Protein AF-A0A432IB07-F1 (afdb_monomer_lite)

Radius of gyration: 29.35 Å; chains: 1; bounding box: 50×38×88 Å

Foldseek 3Di:
DVVVVVVVVVVVVVVVVVVVPDDDDDDDCAPRPPVRPDDPDDDDDDDDDDAPDPVCRVVVDLVPGPPDDDPDDDDQDDDDPDPVPDPPCCPDPPDDRPVD

Structure (mmCIF, N/CA/C/O backbone):
data_AF-A0A432IB07-F1
#
_entry.id   AF-A0A432IB07-F1
#
loop_
_atom_site.group_PDB
_atom_site.id
_atom_site.type_symbol
_atom_site.label_atom_id
_atom_site.label_alt_id
_atom_site.label_comp_id
_atom_site.label_asym_id
_atom_site.label_entity_id
_atom_site.label_seq_id
_atom_site.pdbx_PDB_ins_code
_atom_site.Cartn_x
_atom_site.Cartn_y
_atom_site.Cartn_z
_atom_site.occupancy
_atom_site.B_iso_or_equiv
_atom_site.auth_seq_id
_atom_site.auth_comp_id
_atom_site.auth_asym_id
_atom_site.auth_atom_id
_atom_site.pdbx_PDB_model_num
ATOM 1 N N . MET A 1 1 ? -27.103 -20.118 64.568 1.00 65.38 1 MET A N 1
ATOM 2 C CA . MET A 1 1 ? -26.444 -21.009 63.578 1.00 65.38 1 MET A CA 1
ATOM 3 C C . MET A 1 1 ? -27.029 -20.882 62.162 1.00 65.38 1 MET A C 1
ATOM 5 O O . MET A 1 1 ? -26.254 -20.733 61.232 1.00 65.38 1 MET A O 1
ATOM 9 N N . LYS A 1 2 ? -28.363 -20.884 61.974 1.00 67.81 2 LYS A N 1
ATOM 10 C CA . LYS A 1 2 ? -29.009 -20.785 60.643 1.00 67.81 2 LYS A CA 1
ATOM 11 C C . LYS A 1 2 ? -28.806 -19.442 59.913 1.00 67.81 2 LYS A C 1
ATOM 13 O O . LYS A 1 2 ? -28.594 -19.461 58.709 1.00 67.81 2 LYS A O 1
ATOM 18 N N . GLN A 1 3 ? -28.796 -18.314 60.630 1.00 70.31 3 GLN A N 1
ATOM 19 C CA . GLN A 1 3 ? -28.568 -16.983 60.038 1.00 70.31 3 GLN A CA 1
ATOM 20 C C . GLN A 1 3 ? -27.172 -16.862 59.405 1.00 70.31 3 GLN A C 1
ATOM 22 O O . GLN A 1 3 ? -27.045 -16.533 58.236 1.00 70.31 3 GLN A O 1
ATOM 27 N N . LEU A 1 4 ? -26.139 -17.296 60.133 1.00 70.75 4 LEU A N 1
ATOM 28 C CA . LEU A 1 4 ? -24.753 -17.332 59.652 1.00 70.75 4 LEU A CA 1
ATOM 29 C C . LEU A 1 4 ? -24.575 -18.199 58.388 1.00 70.75 4 LEU A C 1
ATOM 31 O O . LEU A 1 4 ? -23.726 -17.925 57.544 1.00 70.75 4 LEU A O 1
ATOM 35 N N . LEU A 1 5 ? -25.362 -19.272 58.261 1.00 74.94 5 LEU A N 1
ATOM 36 C CA . LEU A 1 5 ? -25.389 -20.129 57.072 1.00 74.94 5 LEU A CA 1
ATOM 37 C C . LEU A 1 5 ? -26.092 -19.453 55.885 1.00 74.94 5 LEU A C 1
ATOM 39 O O . LEU A 1 5 ? -25.720 -19.715 54.744 1.00 74.94 5 LEU A O 1
ATOM 43 N N . LEU A 1 6 ? -27.089 -18.602 56.141 1.00 77.62 6 LEU A N 1
ATOM 44 C CA . LEU A 1 6 ? -27.809 -17.838 55.121 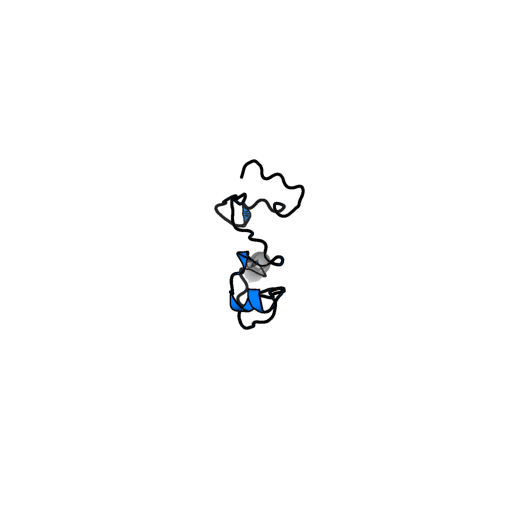1.00 77.62 6 LEU A CA 1
ATOM 45 C C . LEU A 1 6 ? -26.930 -16.712 54.556 1.00 77.62 6 LEU A C 1
ATOM 47 O O . LEU A 1 6 ? -26.820 -16.578 53.339 1.00 77.62 6 LEU A O 1
ATOM 51 N N . ASP A 1 7 ? -26.214 -15.999 55.428 1.00 78.50 7 ASP A N 1
ATOM 52 C CA . ASP A 1 7 ? -25.314 -14.904 55.044 1.00 78.50 7 ASP A CA 1
ATOM 53 C C . ASP A 1 7 ? -24.143 -15.408 54.182 1.00 78.50 7 ASP A C 1
ATOM 55 O O . ASP A 1 7 ? -23.784 -14.794 53.180 1.00 78.50 7 ASP A O 1
ATOM 59 N N . LYS A 1 8 ? -23.599 -16.595 54.493 1.00 76.88 8 LYS A N 1
ATOM 60 C CA . LYS A 1 8 ? -22.561 -17.244 53.671 1.00 76.88 8 LYS A CA 1
ATOM 61 C C . LYS A 1 8 ? -23.057 -17.635 52.277 1.00 76.88 8 LYS A C 1
ATOM 63 O O . LYS A 1 8 ? -22.301 -17.526 51.317 1.00 76.88 8 LYS A O 1
ATOM 68 N N . LYS A 1 9 ? -24.314 -18.077 52.151 1.00 81.38 9 LYS A N 1
ATOM 69 C CA . LYS A 1 9 ? -24.924 -18.409 50.851 1.00 81.38 9 LYS A CA 1
ATOM 70 C C . LYS A 1 9 ? -25.163 -17.158 50.011 1.00 81.38 9 LYS A C 1
ATOM 72 O O . LYS A 1 9 ? -24.883 -17.185 48.818 1.00 81.38 9 LYS A O 1
ATOM 77 N N . ALA A 1 10 ? -25.620 -16.072 50.635 1.00 83.62 10 ALA A N 1
ATOM 78 C CA . ALA A 1 10 ? -25.776 -14.781 49.972 1.00 83.62 10 ALA A CA 1
ATOM 79 C C . ALA A 1 10 ? -24.424 -14.232 49.486 1.00 83.62 10 ALA A C 1
ATOM 81 O O . ALA A 1 10 ? -24.317 -13.817 48.336 1.00 83.62 10 ALA A O 1
ATOM 82 N N . LEU A 1 11 ? -23.375 -14.317 50.313 1.00 83.00 11 LEU A N 1
ATOM 83 C CA . LEU A 1 11 ? -22.018 -13.903 49.943 1.00 83.00 11 LEU A CA 1
ATOM 84 C C . LEU A 1 11 ? -21.455 -14.737 48.779 1.00 83.00 11 LEU A C 1
ATOM 86 O O . LEU A 1 11 ? -20.859 -14.193 47.854 1.00 83.00 11 LEU A O 1
ATOM 90 N N . PHE A 1 12 ? -21.680 -16.054 48.798 1.00 85.00 12 PHE A N 1
ATOM 91 C CA . PHE A 1 12 ? -21.257 -16.960 47.728 1.00 85.00 12 PHE A CA 1
ATOM 92 C C . PHE A 1 12 ? -22.000 -16.691 46.411 1.00 85.00 12 PHE A C 1
ATOM 94 O O . PHE A 1 12 ? -21.394 -16.694 45.342 1.00 85.00 12 PHE A O 1
ATOM 101 N N . PHE A 1 13 ? -23.301 -16.401 46.484 1.00 85.00 13 PHE A N 1
ATOM 102 C CA . PHE A 1 13 ? -24.100 -16.017 45.321 1.00 85.00 13 PHE A CA 1
ATOM 103 C C . PHE A 1 13 ? -23.659 -14.659 44.752 1.00 85.00 13 PHE A C 1
ATOM 105 O O . PHE A 1 13 ? -23.544 -14.510 43.539 1.00 85.00 13 PHE A O 1
ATOM 112 N N . LEU A 1 14 ? -23.326 -13.695 45.617 1.00 84.12 14 LEU A N 1
ATOM 113 C CA . LEU A 1 14 ? -22.787 -12.394 45.213 1.00 84.12 14 LEU A CA 1
ATOM 114 C C . LEU A 1 14 ? -21.428 -12.533 44.502 1.00 84.12 14 LEU A C 1
ATOM 116 O O . LEU A 1 14 ? -21.199 -11.883 43.485 1.00 84.12 14 LEU A O 1
ATOM 120 N N . LEU A 1 15 ? -20.556 -13.422 44.990 1.00 82.62 15 LEU A N 1
ATOM 121 C CA . LEU A 1 15 ? -19.275 -13.759 44.355 1.00 82.62 15 LEU A CA 1
ATOM 122 C C . LEU A 1 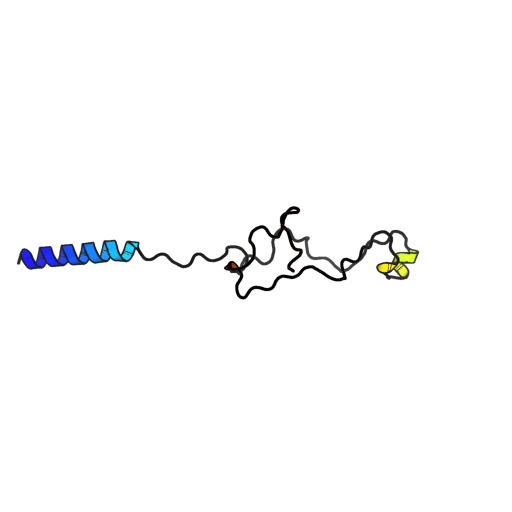15 ? -19.451 -14.426 42.979 1.00 82.62 15 LEU A C 1
ATOM 124 O O . LEU A 1 15 ? -18.724 -14.090 42.047 1.00 82.62 15 LEU A O 1
ATOM 128 N N . LEU A 1 16 ? -20.434 -15.321 42.825 1.00 81.06 16 LEU A N 1
ATOM 129 C CA . LEU A 1 16 ? -20.770 -15.953 41.540 1.00 81.06 16 LEU A CA 1
ATOM 130 C C . LEU A 1 16 ? -21.268 -14.937 40.499 1.00 81.06 16 LEU A C 1
ATOM 132 O O . LEU A 1 16 ? -20.851 -14.972 39.340 1.00 81.06 16 LEU A O 1
ATOM 136 N N . VAL A 1 17 ? -22.126 -14.003 40.915 1.00 82.88 17 VAL A N 1
ATOM 137 C CA . VAL A 1 17 ? -22.632 -12.939 40.035 1.00 82.88 17 VAL A CA 1
ATOM 138 C C . VAL A 1 17 ? -21.513 -11.963 39.663 1.00 82.88 17 VAL A C 1
ATOM 140 O O . VAL A 1 17 ? -21.373 -11.628 38.491 1.00 82.88 17 VAL A O 1
ATOM 143 N N . ALA A 1 18 ? -20.661 -11.568 40.614 1.00 78.50 18 ALA A N 1
ATOM 144 C CA . ALA A 1 18 ? -19.528 -10.678 40.349 1.00 78.50 18 ALA A CA 1
ATOM 145 C C . ALA A 1 18 ? -18.498 -11.293 39.380 1.00 78.50 18 ALA A C 1
ATOM 147 O O . ALA A 1 18 ? -17.990 -10.597 38.503 1.00 78.50 18 ALA A O 1
ATOM 148 N N . GLY A 1 19 ? -18.238 -12.602 39.480 1.00 73.75 19 GLY A N 1
ATOM 149 C CA . GLY A 1 19 ? -17.334 -13.314 38.569 1.00 73.75 19 GLY A CA 1
ATOM 150 C C . GLY A 1 19 ? -17.816 -13.360 37.114 1.00 73.75 19 GLY A C 1
ATOM 151 O O . GLY A 1 19 ? -17.002 -13.497 36.205 1.00 73.75 19 GLY A O 1
ATOM 152 N N . SER A 1 20 ? -19.118 -13.181 36.876 1.00 71.75 20 SER A N 1
ATOM 153 C CA . SER A 1 20 ? -19.715 -13.214 35.532 1.00 71.75 20 SER A CA 1
ATOM 154 C C . SER A 1 20 ? -19.407 -11.961 34.695 1.00 71.75 20 SER A C 1
ATOM 156 O O . SER A 1 20 ? -19.615 -11.967 33.484 1.00 71.75 20 SER A O 1
ATOM 158 N N . PHE A 1 21 ? -18.895 -10.892 35.317 1.00 69.25 21 PHE A N 1
ATOM 159 C CA . PHE A 1 21 ? -18.559 -9.625 34.651 1.00 69.25 21 PHE A CA 1
ATOM 160 C C . PHE A 1 21 ? -17.078 -9.502 34.256 1.00 69.25 21 PHE A C 1
ATOM 162 O O . PHE A 1 21 ? -16.659 -8.457 33.759 1.00 69.25 21 PHE A O 1
ATOM 169 N N . LEU A 1 22 ? -16.276 -10.553 34.445 1.00 69.31 22 LEU A N 1
ATOM 170 C CA . LEU A 1 22 ? -14.880 -10.577 34.011 1.00 69.31 22 LEU A CA 1
ATOM 171 C C . LEU A 1 22 ? -14.804 -10.921 32.515 1.00 69.31 22 LEU A C 1
ATOM 173 O O . LEU A 1 22 ? -14.647 -12.076 32.130 1.00 69.31 22 LEU A O 1
ATOM 177 N N . GLN A 1 23 ? -14.939 -9.907 31.663 1.00 74.56 23 GLN A N 1
ATOM 178 C CA . GLN A 1 23 ? -14.618 -10.007 30.237 1.00 74.56 23 GLN A CA 1
ATOM 179 C C . GLN A 1 23 ? -13.134 -9.670 30.040 1.00 74.56 23 GLN A C 1
ATOM 181 O O . GLN A 1 23 ? -12.672 -8.615 30.473 1.00 74.56 23 GLN A O 1
ATOM 186 N N . GLY A 1 24 ? -12.377 -10.574 29.415 1.00 76.56 24 GLY A N 1
ATOM 187 C CA . GLY A 1 24 ? -10.997 -10.299 29.006 1.00 76.56 24 GLY A CA 1
ATOM 188 C C . GLY A 1 24 ? -10.934 -9.323 27.826 1.00 76.56 24 GLY A C 1
ATOM 189 O O . GLY A 1 24 ? -11.927 -9.117 27.129 1.00 76.56 24 GLY A O 1
ATOM 190 N N . GLN A 1 25 ? -9.759 -8.740 27.581 1.00 77.12 25 GLN A N 1
ATOM 191 C CA . GLN A 1 25 ? -9.511 -7.957 26.367 1.00 77.12 25 GLN A CA 1
ATOM 192 C C . GLN A 1 25 ? -9.695 -8.838 25.124 1.00 77.12 25 GLN A C 1
ATOM 194 O O . GLN A 1 25 ? -9.097 -9.908 25.019 1.00 77.12 25 GLN A O 1
ATOM 199 N N . THR A 1 26 ? -10.479 -8.361 24.158 1.00 79.00 26 THR A N 1
ATOM 200 C CA . THR A 1 26 ? -10.512 -8.920 22.803 1.00 79.00 26 THR A CA 1
ATOM 201 C C . THR A 1 26 ? -9.408 -8.265 21.980 1.00 79.00 26 THR A C 1
ATOM 203 O O . THR A 1 26 ? -9.484 -7.065 21.718 1.00 79.00 26 THR A O 1
ATOM 206 N N . LEU A 1 27 ? -8.385 -9.034 21.611 1.00 85.69 27 LEU A N 1
ATOM 207 C CA . LEU A 1 27 ? -7.279 -8.560 20.776 1.00 85.69 27 LEU A CA 1
ATOM 208 C C . LEU A 1 27 ? -7.680 -8.517 19.298 1.00 85.69 27 LEU A C 1
ATOM 210 O O . LEU A 1 27 ? -8.503 -9.326 18.854 1.00 85.69 27 LEU A O 1
ATOM 214 N N . ASP A 1 28 ? -7.081 -7.606 18.531 1.00 90.75 28 ASP A N 1
ATOM 215 C CA . ASP A 1 28 ?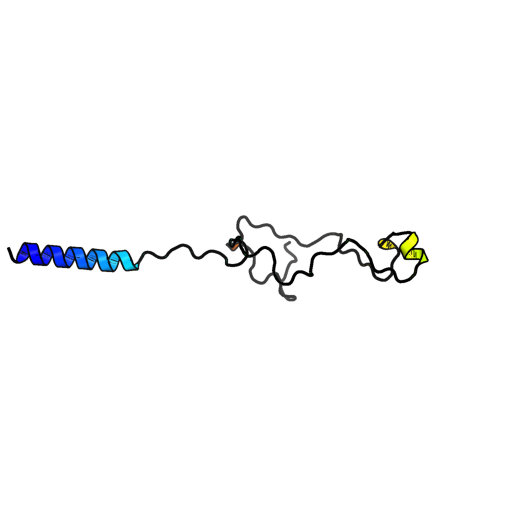 -7.211 -7.633 17.074 1.00 90.75 28 ASP A CA 1
ATOM 216 C C . ASP A 1 28 ? -6.565 -8.922 16.528 1.00 90.75 28 ASP A C 1
ATOM 218 O O . ASP A 1 28 ? -5.388 -9.191 16.787 1.00 90.75 28 ASP A O 1
ATOM 222 N N . PRO A 1 29 ? -7.304 -9.738 15.757 1.00 92.31 29 PRO A N 1
ATOM 223 C CA . PRO A 1 29 ? -6.831 -11.056 15.349 1.00 92.31 29 PRO A CA 1
ATOM 224 C C . PRO A 1 29 ? -5.682 -11.017 14.333 1.00 92.31 29 PRO A C 1
ATOM 226 O O . PRO A 1 29 ? -5.099 -12.067 14.063 1.00 92.31 29 PRO A O 1
ATOM 229 N N . VAL A 1 30 ? -5.381 -9.852 13.745 1.00 93.62 30 VAL A N 1
ATOM 230 C CA . VAL A 1 30 ? -4.363 -9.682 12.704 1.00 93.62 30 VAL A CA 1
ATOM 231 C C . VAL A 1 30 ? -3.153 -8.920 13.228 1.00 93.62 30 VAL A C 1
ATOM 233 O O . VAL A 1 30 ? -2.043 -9.428 13.118 1.00 93.62 30 VAL A O 1
ATOM 236 N N . ILE A 1 31 ? -3.330 -7.712 13.772 1.00 91.94 31 ILE A N 1
ATOM 237 C CA . ILE A 1 31 ? -2.182 -6.856 14.135 1.00 91.94 31 ILE A CA 1
ATOM 238 C C . ILE A 1 31 ? -1.648 -7.107 15.550 1.00 91.94 31 ILE A C 1
ATOM 240 O O . ILE A 1 31 ? -0.497 -6.776 15.822 1.00 91.94 31 ILE A O 1
ATOM 244 N N . GLU A 1 32 ? -2.448 -7.707 16.435 1.00 93.38 32 GLU A N 1
ATOM 245 C CA . GLU A 1 32 ? -2.041 -8.064 17.804 1.00 93.38 32 GLU A CA 1
ATOM 246 C C . GLU A 1 32 ? -1.761 -9.570 17.961 1.00 93.38 32 GLU A C 1
ATOM 248 O O . GLU A 1 32 ? -1.489 -10.042 19.065 1.00 93.38 32 GLU A O 1
ATOM 253 N N . ASN A 1 33 ? -1.792 -10.334 16.863 1.00 94.31 33 ASN A N 1
ATOM 254 C CA . ASN A 1 33 ? -1.527 -11.769 16.860 1.00 94.31 33 ASN A CA 1
ATOM 255 C C . ASN A 1 33 ? -0.125 -12.082 16.295 1.00 94.31 33 ASN A C 1
ATOM 257 O O . ASN A 1 33 ? 0.082 -11.951 15.087 1.00 94.31 33 ASN A O 1
ATOM 261 N N . PRO A 1 34 ? 0.835 -12.547 17.119 1.00 95.19 34 PRO A N 1
ATOM 262 C CA . PRO A 1 34 ? 2.204 -12.813 16.672 1.00 95.19 34 PRO A CA 1
ATOM 263 C C . PRO A 1 34 ? 2.318 -13.968 15.665 1.00 95.19 34 PRO A C 1
ATOM 265 O O . PRO A 1 34 ? 3.290 -14.017 14.911 1.00 95.19 34 PRO A O 1
ATOM 268 N N . ASP A 1 35 ? 1.335 -14.870 15.610 1.00 96.50 35 ASP A N 1
ATOM 269 C CA . ASP A 1 35 ? 1.314 -15.965 14.633 1.00 96.50 35 ASP A CA 1
ATOM 270 C C . ASP A 1 35 ? 0.950 -15.466 13.221 1.00 96.50 35 ASP A C 1
ATOM 272 O O . ASP A 1 35 ? 1.212 -16.137 12.217 1.00 96.50 35 ASP A O 1
ATOM 276 N N . VAL A 1 36 ? 0.374 -14.263 13.109 1.00 96.56 36 VAL A N 1
ATOM 277 C CA . VAL A 1 36 ? -0.027 -13.657 11.835 1.00 96.56 36 VAL A CA 1
ATOM 278 C C . VAL A 1 36 ? 1.107 -12.792 11.286 1.00 96.56 36 VAL A C 1
ATOM 280 O O . VAL A 1 36 ? 1.133 -11.572 11.404 1.00 96.56 36 VAL A O 1
ATOM 283 N N . ILE A 1 37 ? 2.050 -13.434 10.596 1.00 96.00 37 ILE A N 1
ATOM 284 C CA . ILE A 1 37 ? 3.183 -12.751 9.938 1.00 96.00 37 ILE A CA 1
ATOM 285 C C . ILE A 1 37 ? 2.873 -12.273 8.505 1.00 96.00 37 ILE A C 1
ATOM 287 O O . ILE A 1 37 ? 3.714 -11.673 7.822 1.00 96.00 37 ILE A O 1
ATOM 291 N N . GLY A 1 38 ? 1.682 -12.583 7.991 1.00 95.56 38 GLY A N 1
ATOM 292 C CA . GLY A 1 38 ? 1.195 -12.115 6.698 1.00 95.56 38 GLY A CA 1
ATOM 293 C C . GLY A 1 38 ? 0.001 -12.906 6.180 1.00 95.56 38 GLY A C 1
ATOM 294 O O . GLY A 1 38 ? -0.155 -14.086 6.469 1.00 95.56 38 GLY A O 1
ATOM 295 N N . ILE A 1 39 ? -0.818 -12.241 5.372 1.00 97.12 39 ILE A N 1
ATOM 296 C CA . ILE A 1 39 ? -2.036 -12.792 4.778 1.00 97.12 39 ILE A CA 1
ATOM 297 C C . ILE A 1 39 ? -1.921 -12.614 3.263 1.00 97.12 39 ILE A C 1
ATOM 299 O O . ILE A 1 39 ? -1.580 -11.527 2.803 1.00 97.12 39 ILE A O 1
ATOM 303 N N . ASN A 1 40 ? -2.166 -13.677 2.491 1.00 97.62 40 ASN A N 1
ATOM 304 C CA . ASN A 1 40 ? -2.181 -13.659 1.019 1.00 97.62 40 ASN A CA 1
ATOM 305 C C . ASN A 1 40 ? -0.907 -13.096 0.348 1.00 97.62 40 ASN A C 1
ATOM 307 O O . ASN A 1 40 ? -0.958 -12.597 -0.776 1.00 97.62 40 ASN A O 1
ATOM 311 N N . LYS A 1 41 ? 0.250 -13.178 1.017 1.00 97.12 41 LYS A N 1
ATOM 312 C CA . LYS A 1 41 ? 1.543 -12.806 0.424 1.00 97.12 41 LYS A CA 1
ATOM 313 C C . LYS A 1 41 ? 1.992 -13.884 -0.563 1.00 97.12 41 LYS A C 1
ATOM 315 O O . LYS A 1 41 ? 1.791 -15.073 -0.321 1.00 97.12 41 LYS A O 1
ATOM 320 N N . LEU A 1 42 ? 2.664 -13.478 -1.639 1.00 96.62 42 LEU A N 1
ATOM 321 C CA . LEU A 1 42 ? 3.374 -14.426 -2.499 1.00 96.62 42 LEU A CA 1
ATOM 322 C C . LEU A 1 42 ? 4.519 -15.108 -1.719 1.00 96.62 42 LEU A C 1
ATOM 324 O O . LEU A 1 42 ? 5.079 -14.490 -0.806 1.00 96.62 42 LEU A O 1
ATOM 328 N N . PRO A 1 43 ? 4.902 -16.350 -2.074 1.00 97.00 43 PRO A N 1
ATOM 329 C CA . PRO A 1 43 ? 6.059 -17.014 -1.483 1.00 97.00 43 PRO A CA 1
ATOM 330 C C . PRO A 1 43 ? 7.345 -16.200 -1.656 1.00 97.00 43 PRO A C 1
ATOM 332 O O . PRO A 1 43 ? 7.523 -15.492 -2.651 1.00 97.00 43 PRO A O 1
ATOM 335 N N . ALA A 1 44 ? 8.262 -16.331 -0.697 1.00 97.50 44 ALA A N 1
ATOM 336 C CA . ALA A 1 44 ? 9.574 -15.705 -0.789 1.00 97.50 44 ALA A CA 1
ATOM 337 C C . ALA A 1 44 ? 10.331 -16.206 -2.030 1.00 97.50 44 ALA A C 1
ATOM 339 O O . ALA A 1 44 ? 10.356 -17.403 -2.321 1.00 97.50 44 ALA A O 1
ATOM 340 N N . ARG A 1 45 ? 10.962 -15.280 -2.757 1.00 97.44 45 ARG A N 1
ATOM 341 C CA . ARG A 1 45 ? 11.762 -15.561 -3.955 1.00 97.44 45 ARG A CA 1
ATOM 342 C C . ARG A 1 45 ? 12.893 -14.549 -4.100 1.00 97.44 45 ARG A C 1
ATOM 344 O O . ARG A 1 45 ? 12.836 -13.473 -3.511 1.00 97.44 45 ARG A O 1
ATOM 351 N N . ALA A 1 46 ? 13.880 -14.870 -4.933 1.00 97.38 46 ALA A N 1
ATOM 352 C CA . ALA A 1 46 ? 14.909 -13.914 -5.330 1.00 97.38 46 ALA A CA 1
ATOM 353 C C . ALA A 1 46 ? 14.301 -12.683 -6.029 1.00 97.38 46 ALA A C 1
ATOM 355 O O . ALA A 1 46 ? 13.277 -12.780 -6.719 1.00 97.38 46 ALA A O 1
ATOM 356 N N . THR A 1 47 ? 14.954 -11.531 -5.871 1.00 95.44 47 THR A N 1
ATOM 357 C CA . THR A 1 47 ? 14.572 -10.280 -6.534 1.00 95.44 47 THR A CA 1
ATOM 358 C C . THR A 1 47 ? 14.866 -10.366 -8.028 1.00 95.44 47 THR A C 1
ATOM 360 O O . THR A 1 47 ? 15.992 -10.640 -8.428 1.00 95.44 47 THR A O 1
ATOM 363 N N . PHE A 1 48 ? 13.850 -10.117 -8.851 1.00 94.19 48 PHE A N 1
ATOM 364 C CA . PHE A 1 48 ? 13.977 -9.977 -10.302 1.00 94.19 48 PHE A CA 1
ATOM 365 C C . PHE A 1 48 ? 12.767 -9.230 -10.861 1.00 94.19 48 PHE A C 1
ATOM 367 O O . PHE A 1 48 ? 11.692 -9.235 -10.244 1.00 94.19 48 PHE A O 1
ATOM 374 N N . PHE A 1 49 ? 12.941 -8.651 -12.047 1.00 96.69 49 PHE A N 1
ATOM 375 C CA . PHE A 1 49 ? 11.910 -7.948 -12.800 1.00 96.69 49 PHE A CA 1
ATOM 376 C C . PHE A 1 49 ? 11.762 -8.556 -14.203 1.00 96.69 49 PHE A C 1
ATOM 378 O O . PHE A 1 49 ? 12.738 -8.998 -14.806 1.00 96.69 49 PHE A O 1
ATOM 385 N N . ALA A 1 50 ? 10.530 -8.625 -14.710 1.00 95.56 50 ALA A N 1
ATOM 386 C CA . ALA A 1 50 ? 10.212 -9.303 -15.963 1.00 95.56 50 ALA A CA 1
ATOM 387 C C . ALA A 1 50 ? 10.225 -8.331 -17.152 1.00 95.56 50 ALA A C 1
ATOM 389 O O . ALA A 1 50 ? 9.169 -7.875 -17.593 1.00 95.56 50 ALA A O 1
ATOM 390 N N . TYR A 1 51 ? 11.407 -8.050 -17.698 1.00 97.88 51 TYR A N 1
ATOM 391 C CA . TYR A 1 51 ? 11.573 -7.224 -18.900 1.00 97.88 51 TYR A CA 1
ATOM 392 C C . TYR A 1 51 ? 10.978 -7.888 -20.157 1.00 97.88 51 TYR A C 1
ATOM 394 O O . TYR A 1 51 ? 10.830 -9.111 -20.240 1.00 97.88 51 TYR A O 1
ATOM 402 N N . GLU A 1 52 ? 10.589 -7.081 -21.142 1.00 97.69 52 GLU A N 1
ATOM 403 C CA . GLU A 1 52 ? 10.004 -7.525 -22.413 1.00 97.69 52 GLU A CA 1
ATOM 404 C C . GLU A 1 52 ? 11.038 -7.951 -23.469 1.00 97.69 52 GLU A C 1
ATOM 406 O O . GLU A 1 52 ? 10.653 -8.527 -24.484 1.00 97.69 52 GLU A O 1
ATOM 411 N N . SER A 1 53 ? 12.331 -7.704 -23.230 1.00 97.88 53 SER A N 1
ATOM 412 C CA . SER A 1 53 ? 13.437 -8.134 -24.091 1.00 97.88 53 SER A CA 1
ATOM 413 C C . SER A 1 53 ? 14.704 -8.444 -23.287 1.00 97.88 53 SER A C 1
ATOM 415 O O . SER A 1 53 ? 14.854 -8.020 -22.139 1.00 97.88 53 SER A O 1
ATOM 417 N N . VAL A 1 54 ? 15.622 -9.186 -23.911 1.00 97.69 54 VAL A N 1
ATOM 418 C CA . VAL A 1 54 ? 16.934 -9.523 -23.337 1.00 97.69 54 VAL A CA 1
ATOM 419 C C . VAL A 1 54 ? 17.809 -8.276 -23.190 1.00 97.69 54 VAL A C 1
ATOM 421 O O . VAL A 1 54 ? 18.422 -8.097 -22.143 1.00 97.69 54 VAL A O 1
ATOM 424 N N . ASP A 1 55 ? 17.802 -7.374 -24.175 1.00 98.00 55 ASP A N 1
ATOM 425 C CA . ASP A 1 55 ? 18.576 -6.125 -24.122 1.00 98.00 55 ASP A CA 1
ATOM 426 C C . ASP A 1 55 ? 18.171 -5.255 -22.921 1.00 98.00 55 ASP A C 1
ATOM 428 O O . ASP A 1 55 ? 19.023 -4.828 -22.145 1.00 98.00 55 ASP A O 1
ATOM 432 N N . LEU A 1 56 ? 16.863 -5.085 -22.685 1.00 97.81 56 LEU A N 1
ATOM 433 C CA . LEU A 1 56 ? 16.360 -4.352 -21.516 1.00 97.81 56 LEU A CA 1
ATOM 434 C C . LEU A 1 56 ? 16.706 -5.057 -20.198 1.00 97.81 56 LEU A C 1
ATOM 436 O O . LEU A 1 56 ? 17.015 -4.394 -19.208 1.00 97.81 56 LEU A O 1
ATOM 440 N N . ALA A 1 57 ? 16.687 -6.394 -20.177 1.00 97.19 57 ALA A N 1
ATOM 441 C CA . ALA A 1 57 ? 17.107 -7.160 -19.006 1.00 97.19 57 ALA A CA 1
ATOM 442 C C . ALA A 1 57 ? 18.599 -6.967 -18.688 1.00 97.19 57 ALA A C 1
ATOM 444 O O . ALA A 1 57 ? 18.961 -6.913 -17.514 1.00 97.19 57 ALA A O 1
ATOM 445 N N . HIS A 1 58 ? 19.450 -6.827 -19.710 1.00 97.12 58 HIS A N 1
ATOM 446 C CA . HIS A 1 58 ? 20.867 -6.506 -19.536 1.00 97.12 58 HIS A CA 1
ATOM 447 C C . HIS A 1 58 ? 21.095 -5.077 -19.035 1.00 97.12 58 HIS A C 1
ATOM 449 O O . HIS A 1 58 ? 21.968 -4.875 -18.192 1.00 97.12 58 HIS A O 1
ATOM 455 N N . GLU A 1 59 ? 20.318 -4.100 -19.512 1.00 96.81 59 GLU A N 1
ATOM 456 C CA . GLU A 1 59 ? 20.370 -2.723 -18.998 1.00 96.81 59 GLU A CA 1
ATOM 457 C C . GLU A 1 59 ? 19.937 -2.630 -17.528 1.00 96.81 59 GLU A C 1
ATOM 459 O O . GLU A 1 59 ? 20.465 -1.809 -16.780 1.00 96.81 59 GLU A O 1
ATOM 464 N N . ASN A 1 60 ? 18.994 -3.486 -17.118 1.00 95.81 60 ASN A N 1
ATOM 465 C CA . ASN A 1 60 ? 18.487 -3.602 -15.752 1.00 95.81 60 ASN A CA 1
ATOM 466 C C . ASN A 1 60 ? 17.919 -2.288 -15.172 1.00 95.81 60 ASN A C 1
ATOM 468 O O . ASN A 1 60 ? 18.029 -2.011 -13.976 1.00 95.81 60 ASN A O 1
ATOM 472 N N . ASP A 1 61 ? 17.283 -1.489 -16.027 1.00 96.50 61 ASP A N 1
ATOM 473 C CA . ASP A 1 61 ? 16.558 -0.281 -15.642 1.00 96.50 61 ASP A CA 1
ATOM 474 C C . ASP A 1 61 ? 15.047 -0.498 -15.793 1.00 96.50 61 ASP A C 1
ATOM 476 O O . ASP A 1 61 ? 14.498 -0.483 -16.898 1.00 96.50 61 ASP A O 1
ATOM 480 N N . MET A 1 62 ? 14.354 -0.690 -14.665 1.00 96.75 62 MET A N 1
ATOM 481 C CA . MET A 1 62 ? 12.904 -0.915 -14.645 1.00 96.75 62 MET A CA 1
ATOM 482 C C . MET A 1 62 ? 12.121 0.246 -15.268 1.00 96.75 62 MET A C 1
ATOM 484 O O . MET A 1 62 ? 11.065 0.003 -15.846 1.00 96.75 62 MET A O 1
ATOM 488 N N . LEU A 1 63 ? 12.630 1.484 -15.207 1.00 96.19 63 LEU A N 1
ATOM 489 C CA . LEU A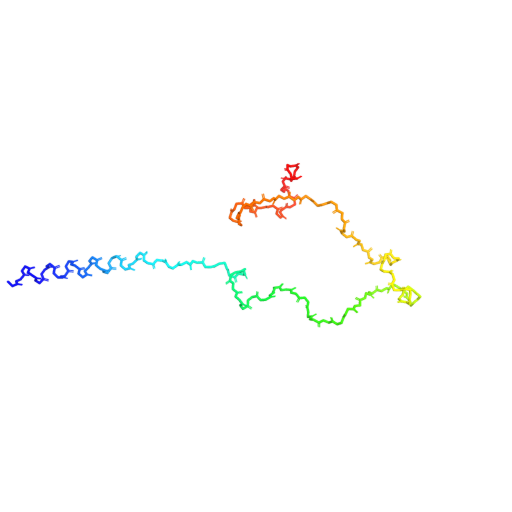 1 63 ? 11.944 2.661 -15.754 1.00 96.19 63 LEU A CA 1
ATOM 490 C C . LEU A 1 63 ? 11.823 2.615 -17.281 1.00 96.19 63 LEU A C 1
ATOM 492 O O . LEU A 1 63 ? 10.944 3.268 -17.840 1.00 96.19 63 LEU A O 1
ATOM 496 N N . LYS A 1 64 ? 12.680 1.840 -17.955 1.00 96.81 64 LYS A N 1
ATOM 497 C CA . LYS A 1 64 ? 12.644 1.664 -19.412 1.00 96.81 64 LYS A CA 1
ATOM 498 C C . LYS A 1 64 ? 11.687 0.567 -19.872 1.00 96.81 64 LYS A C 1
ATOM 500 O O . LYS A 1 64 ? 11.396 0.487 -21.063 1.00 96.81 64 LYS A O 1
ATOM 505 N N . SER A 1 65 ? 11.200 -0.279 -18.964 1.00 97.75 65 SER A N 1
ATOM 506 C CA . SER A 1 65 ? 10.286 -1.360 -19.325 1.00 97.75 65 SER A CA 1
ATOM 507 C C . SER A 1 65 ? 8.850 -0.871 -19.459 1.00 97.75 65 SER A C 1
ATOM 509 O O . SER A 1 65 ? 8.310 -0.211 -18.571 1.00 97.75 65 SER A O 1
ATOM 511 N N . LYS A 1 66 ? 8.159 -1.330 -20.506 1.00 97.12 66 LYS A N 1
ATOM 512 C CA . LYS A 1 66 ? 6.712 -1.109 -20.690 1.00 97.12 66 LYS A CA 1
ATOM 513 C C . LYS A 1 66 ? 5.842 -1.813 -19.644 1.00 97.12 66 LYS A C 1
ATOM 515 O O . LYS A 1 66 ? 4.635 -1.593 -19.605 1.00 97.12 66 LYS A O 1
ATOM 520 N N . ARG A 1 67 ? 6.426 -2.702 -18.834 1.00 96.62 67 ARG A N 1
ATOM 521 C CA . ARG A 1 67 ? 5.740 -3.461 -17.774 1.00 96.62 67 ARG A CA 1
ATOM 522 C C . ARG A 1 67 ? 5.889 -2.824 -16.395 1.00 96.62 67 ARG A C 1
ATOM 524 O O . ARG A 1 67 ? 5.420 -3.397 -15.415 1.00 96.62 67 ARG A O 1
ATOM 531 N N . PHE A 1 68 ? 6.565 -1.682 -16.304 1.00 97.56 68 PHE A N 1
ATOM 532 C CA . PHE A 1 68 ? 6.762 -0.968 -15.054 1.00 97.56 68 PHE A CA 1
ATOM 533 C C . PHE A 1 68 ? 5.851 0.258 -14.983 1.00 97.56 68 PHE A C 1
ATOM 535 O O . PHE A 1 68 ? 5.757 1.038 -15.927 1.00 97.56 68 PHE A O 1
ATOM 542 N N . LEU A 1 69 ? 5.211 0.446 -13.832 1.00 96.94 69 LEU A N 1
ATOM 543 C CA . LEU A 1 69 ? 4.489 1.663 -13.489 1.00 96.94 69 LEU A CA 1
ATOM 544 C C . LEU A 1 69 ? 4.917 2.079 -12.083 1.00 96.94 69 LEU A C 1
ATOM 546 O O . LEU A 1 69 ? 4.717 1.331 -11.126 1.00 96.94 69 LEU A O 1
ATOM 550 N N . SER A 1 70 ? 5.512 3.266 -11.955 1.00 96.31 70 SER A N 1
ATOM 551 C CA . SER A 1 70 ? 5.823 3.816 -10.638 1.00 96.31 70 SER A CA 1
ATOM 552 C C . SER A 1 70 ? 4.544 4.302 -9.968 1.00 96.31 70 SER A C 1
ATOM 554 O O . SER A 1 70 ? 3.762 5.030 -10.573 1.00 96.31 70 SER A O 1
ATOM 556 N N . LEU A 1 71 ? 4.366 3.932 -8.704 1.00 97.06 71 LEU A N 1
ATOM 557 C CA . LEU A 1 71 ? 3.324 4.473 -7.832 1.00 97.06 71 LEU A CA 1
ATOM 558 C C . LEU A 1 71 ? 3.875 5.551 -6.877 1.00 97.06 71 LEU A C 1
ATOM 560 O O . LEU A 1 71 ? 3.190 5.986 -5.951 1.00 97.06 71 LEU A O 1
ATOM 564 N N . ASN A 1 72 ? 5.125 5.979 -7.083 1.00 97.88 72 ASN A N 1
ATOM 565 C CA . ASN A 1 72 ? 5.720 7.069 -6.320 1.00 97.88 72 ASN A CA 1
ATOM 566 C C . ASN A 1 72 ? 5.074 8.401 -6.716 1.00 97.88 72 ASN A C 1
ATOM 568 O O . ASN A 1 72 ? 4.856 8.674 -7.894 1.00 97.88 72 ASN A O 1
ATOM 572 N N . GLY A 1 73 ? 4.819 9.251 -5.726 1.00 97.12 73 GLY A N 1
ATOM 573 C CA . GLY A 1 73 ? 4.190 10.550 -5.927 1.00 97.12 73 GLY A CA 1
ATOM 574 C C . GLY A 1 73 ? 3.503 11.036 -4.659 1.00 97.12 73 GLY A C 1
ATOM 575 O O . GLY A 1 73 ? 3.778 10.551 -3.561 1.00 97.12 73 GLY A O 1
ATOM 576 N N . THR A 1 74 ? 2.601 11.999 -4.813 1.00 97.69 74 THR A N 1
ATOM 577 C CA . THR A 1 74 ? 1.782 12.501 -3.708 1.00 97.69 74 THR A CA 1
ATOM 578 C C . THR A 1 74 ? 0.590 11.582 -3.480 1.00 97.69 74 THR A C 1
ATOM 580 O O . THR A 1 74 ? -0.199 11.345 -4.390 1.00 97.69 74 THR A O 1
ATOM 583 N N . TRP A 1 75 ? 0.442 11.114 -2.244 1.00 97.31 75 TRP A N 1
ATOM 584 C CA . TRP A 1 75 ? -0.702 10.328 -1.793 1.00 97.31 75 TRP A CA 1
ATOM 585 C C . TRP A 1 75 ? -1.532 11.142 -0.805 1.00 97.31 75 TRP A C 1
ATOM 587 O O . TRP A 1 75 ? -0.980 11.863 0.026 1.00 97.31 75 TRP A O 1
ATOM 597 N N . LYS A 1 76 ? -2.858 11.006 -0.880 1.00 96.94 76 LYS A N 1
ATOM 598 C CA . LYS A 1 76 ? -3.769 11.537 0.137 1.00 96.94 76 LYS A CA 1
ATOM 599 C C . LYS A 1 76 ? -3.513 10.822 1.460 1.00 96.94 76 LYS A C 1
ATOM 601 O O . LYS A 1 76 ? -3.487 9.592 1.496 1.00 96.94 76 LYS A O 1
ATOM 606 N N . PHE A 1 77 ? -3.314 11.578 2.538 1.00 97.06 77 PHE A N 1
ATOM 607 C CA . PHE A 1 77 ? -2.882 11.022 3.816 1.00 97.06 77 PHE A CA 1
ATOM 608 C C . PHE A 1 77 ? -3.612 11.675 4.988 1.00 97.06 77 PHE A C 1
ATOM 610 O O . PHE A 1 77 ? -3.571 12.887 5.158 1.00 97.06 77 PHE A O 1
ATOM 617 N N . ASN A 1 78 ? -4.233 10.856 5.836 1.00 97.12 78 ASN A N 1
ATOM 618 C CA . ASN A 1 78 ? -4.921 11.314 7.037 1.00 97.12 78 ASN A CA 1
ATOM 619 C C . ASN A 1 78 ? -4.352 10.626 8.277 1.00 97.12 78 ASN A C 1
ATOM 621 O O . ASN A 1 78 ? -4.517 9.419 8.466 1.00 97.12 78 ASN A O 1
ATOM 625 N N . TRP A 1 79 ? -3.703 11.410 9.134 1.00 97.25 79 TRP A N 1
ATOM 626 C CA . TRP A 1 79 ? -3.166 10.931 10.401 1.00 97.25 79 TRP A CA 1
ATOM 627 C C . TRP A 1 79 ? -4.217 11.001 11.509 1.00 97.25 79 TRP A C 1
ATOM 629 O O . TRP A 1 79 ? -4.951 11.979 11.636 1.00 97.25 79 TRP A O 1
ATOM 639 N N . VAL A 1 80 ? -4.240 9.978 12.360 1.00 97.62 80 VAL A N 1
ATOM 640 C CA . VAL A 1 80 ? -5.055 9.933 13.576 1.00 97.62 80 VAL A CA 1
ATOM 641 C C . VAL A 1 80 ? -4.225 9.388 14.733 1.00 97.62 80 VAL A C 1
ATOM 643 O O . VAL A 1 80 ? -3.283 8.625 14.530 1.00 97.62 80 VAL A O 1
ATOM 646 N N . LYS A 1 81 ? -4.584 9.768 15.963 1.00 97.69 81 LYS A N 1
ATOM 647 C CA . LYS A 1 81 ? -3.813 9.413 17.163 1.00 97.69 81 LYS A CA 1
ATOM 648 C C . LYS A 1 81 ? -3.846 7.917 17.497 1.00 97.69 81 LYS A C 1
ATOM 650 O O . LYS A 1 81 ? -2.884 7.414 18.069 1.00 97.69 81 LYS A O 1
ATOM 655 N N . SER A 1 82 ? -4.941 7.228 17.186 1.00 94.25 82 SER A N 1
ATOM 656 C CA . SER A 1 82 ? -5.096 5.794 17.437 1.00 94.25 82 SER A CA 1
ATOM 657 C C . SER A 1 82 ? -5.915 5.117 16.328 1.00 94.25 82 SER A C 1
ATOM 659 O O . SER A 1 82 ? -6.699 5.801 15.656 1.00 94.25 82 SER A O 1
ATOM 661 N N . PRO A 1 83 ? -5.751 3.798 16.095 1.00 91.19 83 PRO A N 1
ATOM 662 C CA . PRO A 1 83 ? -6.423 3.086 15.004 1.00 91.19 83 PRO A CA 1
ATOM 663 C C . PRO A 1 83 ? -7.951 3.149 15.057 1.00 91.19 83 PRO A C 1
ATOM 665 O O . PRO A 1 83 ? -8.597 3.089 14.015 1.00 91.19 83 PRO A O 1
ATOM 668 N N . GLU A 1 84 ? -8.546 3.298 16.238 1.00 91.75 84 GLU A N 1
ATOM 669 C CA . GLU A 1 84 ? -10.000 3.362 16.431 1.00 91.75 84 GLU A CA 1
ATOM 670 C C . GLU A 1 84 ? -10.599 4.657 15.872 1.00 91.75 84 GLU A C 1
ATOM 672 O O . GLU A 1 84 ? -11.784 4.698 15.541 1.00 91.75 84 GLU A O 1
ATOM 677 N N . LEU A 1 85 ? -9.777 5.705 15.746 1.00 96.31 85 LEU A N 1
ATOM 678 C CA . LEU A 1 85 ? -10.171 7.014 15.227 1.00 96.31 85 LEU A CA 1
ATOM 679 C C . LEU A 1 85 ? -10.102 7.098 13.697 1.00 96.31 85 LEU A C 1
ATOM 681 O O . LEU A 1 85 ? -10.513 8.108 13.123 1.00 96.31 85 LEU A O 1
ATOM 685 N N . ARG A 1 86 ? -9.577 6.070 13.018 1.00 95.06 86 ARG A N 1
ATOM 686 C CA . ARG A 1 86 ? -9.484 6.074 11.553 1.00 95.06 86 ARG A CA 1
ATOM 687 C C . ARG A 1 86 ? -10.886 6.057 10.926 1.00 95.06 86 ARG A C 1
ATOM 689 O O . ARG A 1 86 ? -11.764 5.345 11.425 1.00 95.06 86 ARG A O 1
ATOM 696 N N . PRO A 1 87 ? -11.114 6.748 9.797 1.00 96.38 87 PRO A N 1
ATOM 697 C CA . PRO A 1 87 ? -12.367 6.600 9.067 1.00 96.38 87 PRO A CA 1
ATOM 698 C C . PRO A 1 87 ? -12.486 5.160 8.559 1.00 96.38 87 PRO A C 1
ATOM 700 O O . PRO A 1 87 ? -11.669 4.724 7.759 1.00 96.38 87 PRO A O 1
ATOM 703 N N . LYS A 1 88 ? -13.458 4.385 9.052 1.00 95.56 88 LYS A N 1
ATOM 704 C CA . LYS A 1 88 ? -13.494 2.923 8.832 1.00 95.56 88 LYS A CA 1
ATOM 705 C C . LYS A 1 88 ? -13.650 2.522 7.365 1.00 95.56 88 LYS A C 1
ATOM 707 O O . LYS A 1 88 ? -13.093 1.507 6.966 1.00 95.56 88 LYS A O 1
ATOM 712 N N . ASP A 1 89 ? -14.342 3.347 6.589 1.00 97.00 89 ASP A N 1
ATOM 713 C CA . ASP A 1 89 ? -14.714 3.088 5.196 1.00 97.00 89 ASP A CA 1
ATOM 714 C C . ASP A 1 89 ? -13.827 3.814 4.173 1.00 97.00 89 ASP A C 1
ATOM 716 O O . ASP A 1 89 ? -14.182 3.894 3.003 1.00 97.00 89 ASP A O 1
ATOM 720 N N . PHE A 1 90 ? -12.659 4.321 4.584 1.00 96.75 90 PHE A N 1
ATOM 721 C CA . PHE A 1 90 ? -11.776 5.100 3.705 1.00 96.75 90 PHE A CA 1
ATOM 722 C C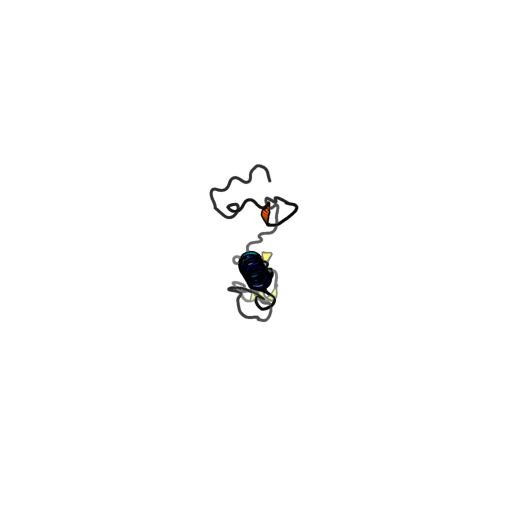 . PHE A 1 90 ? -11.251 4.352 2.469 1.00 96.75 90 PHE A C 1
ATOM 724 O O . PHE A 1 90 ? -10.717 4.972 1.557 1.00 96.75 90 PHE A O 1
ATOM 731 N N . TYR A 1 91 ? -11.346 3.023 2.477 1.00 96.19 91 TYR A N 1
ATOM 732 C CA . TYR A 1 91 ? -10.888 2.149 1.401 1.00 96.19 91 TYR A CA 1
ATOM 733 C C . TYR A 1 91 ? -11.908 2.013 0.261 1.00 96.19 91 TYR A C 1
ATOM 735 O O . TYR A 1 91 ? -11.585 1.396 -0.749 1.00 96.19 91 TYR A O 1
ATOM 743 N N . LYS A 1 92 ? -13.145 2.496 0.440 1.00 97.81 92 LYS A N 1
ATOM 744 C CA . LYS A 1 92 ? -14.185 2.430 -0.592 1.00 97.81 92 LYS A CA 1
ATOM 745 C C . LYS A 1 92 ? -13.930 3.488 -1.663 1.00 97.81 92 LYS A C 1
ATOM 747 O O . LYS A 1 92 ? -13.566 4.615 -1.337 1.00 97.81 92 LYS A O 1
ATOM 752 N N . ASP A 1 93 ? -14.196 3.137 -2.918 1.00 96.81 93 ASP A N 1
ATOM 753 C CA . ASP A 1 93 ? -13.972 4.017 -4.075 1.00 96.81 93 ASP A CA 1
ATOM 754 C C . ASP A 1 93 ? -14.788 5.321 -4.015 1.00 96.81 93 ASP A C 1
ATOM 756 O O . ASP A 1 93 ? -14.394 6.333 -4.591 1.00 96.81 93 ASP A O 1
ATOM 760 N N . ASP A 1 94 ? -15.922 5.309 -3.309 1.00 96.81 94 ASP A N 1
ATOM 761 C CA . ASP A 1 94 ? -16.824 6.448 -3.131 1.00 96.81 94 ASP A CA 1
ATOM 762 C C . ASP A 1 94 ? -16.546 7.271 -1.857 1.00 96.81 94 ASP A C 1
ATOM 764 O O . ASP A 1 94 ? -17.257 8.240 -1.574 1.00 96.81 94 ASP A O 1
ATOM 768 N N . TYR A 1 95 ? -15.507 6.931 -1.085 1.00 96.75 95 TYR A N 1
ATOM 769 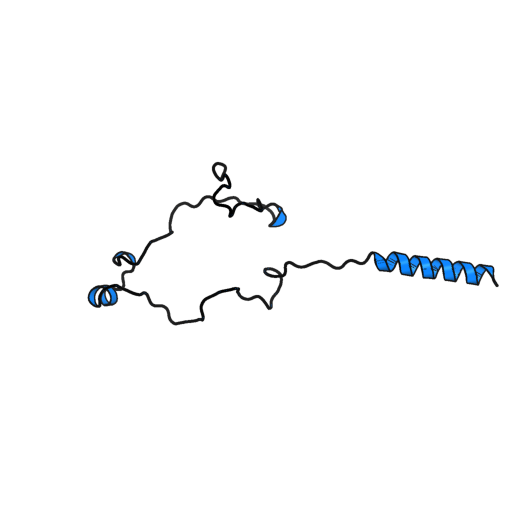C CA . TYR A 1 95 ? -15.132 7.696 0.099 1.00 96.75 95 TYR A CA 1
ATOM 770 C C . TYR A 1 95 ? -14.440 9.015 -0.276 1.00 96.75 95 TYR A C 1
ATOM 772 O O . TYR A 1 95 ? -13.450 9.065 -1.004 1.00 96.75 95 TYR A O 1
ATOM 780 N N . PHE A 1 96 ? -14.934 10.115 0.287 1.00 96.00 96 PHE A N 1
ATOM 781 C CA . PHE A 1 96 ? -14.453 11.455 -0.029 1.00 96.00 96 PHE A CA 1
ATOM 782 C C . PHE A 1 96 ? -13.183 11.825 0.759 1.00 96.00 96 PHE A C 1
ATOM 784 O O . PHE A 1 96 ? -13.212 11.927 1.987 1.00 96.00 96 PHE A O 1
ATOM 791 N N . THR A 1 97 ? -12.075 12.082 0.054 1.00 96.31 97 THR A N 1
ATOM 792 C CA . THR A 1 97 ? -10.742 12.334 0.647 1.00 96.31 97 THR A CA 1
ATOM 793 C C . THR A 1 97 ? -10.215 13.759 0.442 1.00 96.31 97 THR A C 1
ATOM 795 O O . THR A 1 97 ? -9.065 14.042 0.769 1.00 96.31 97 THR A O 1
ATOM 798 N N . ASP A 1 98 ? -11.027 14.706 -0.041 1.00 94.06 98 ASP A N 1
ATOM 799 C CA . ASP A 1 98 ? -10.542 16.058 -0.386 1.00 94.06 98 ASP A CA 1
ATOM 800 C C . ASP A 1 98 ? -9.951 16.836 0.797 1.00 94.06 98 ASP A C 1
ATOM 802 O O . ASP A 1 98 ? -9.134 17.732 0.598 1.00 94.06 98 ASP A O 1
ATOM 806 N N . LYS A 1 99 ? -10.337 16.485 2.030 1.00 91.00 99 LYS A N 1
ATOM 807 C CA . LYS A 1 99 ? -9.825 17.101 3.266 1.00 91.00 99 LYS A CA 1
ATOM 808 C C . LYS A 1 99 ? -8.513 16.484 3.777 1.00 91.00 99 LYS A C 1
ATOM 810 O O . LYS A 1 99 ? -8.105 16.820 4.886 1.00 91.00 99 LYS A O 1
ATOM 815 N N . TRP A 1 100 ? -7.912 15.562 3.022 1.00 94.19 100 TRP A N 1
ATOM 816 C CA . TRP A 1 100 ? -6.636 14.906 3.325 1.00 94.19 100 TRP A CA 1
ATOM 817 C C . TRP A 1 100 ? -5.479 15.536 2.544 1.00 94.19 100 TRP A C 1
ATOM 819 O O . TRP A 1 100 ? -5.696 15.972 1.381 1.00 94.19 100 TRP A O 1
#

Sequence (100 aa):
MKQLLLDKKALFFLLLVAGSFLQGQTLDPVIENPDVIGINKLPARATFFAYESVDLAHENDMLKSKRFLSLNGTWKFNWVKSPELRPKDFYKDDYFTDKW

Secondary structure (DSSP, 8-state):
-HHHHHHHHHHHHHHHHHHTT-PPP---TTTS-TT-S-SSPPPP-------SSHHHHHHT-GGG-TT-----S-------SSGGGS-TTTTSTT---TT-

pLDDT: mean 91.06, std 9.04, range [65.38, 98.0]